Protein AF-X1MV89-F1 (afdb_monomer_lite)

Foldseek 3Di:
DQLEEEEEQCPVNPVVVVSVVVPHDYDYAAHVVVPGDLVPDDDDPPPGPYYHYDPDCCQPDPCVVVVPPDDDPPHDCVVSVVVNRVD

InterPro domains:
  IPR001525 C-5 cytosine methyltransferase [PF00145] (46-86)
  IPR018117 DNA methylase, C-5 cytosine-specific, active site [PS00094] (49-61)
  IPR029063 S-adenosyl-L-methionine-dependent methyltransferase superfamily [G3DSA:3.40.50.150] (2-87)
  IPR029063 S-adenosyl-L-methionine-dependent methyltransferase superfamily [SSF53335] (2-87)

Structure (mmCIF, N/CA/C/O backbone):
data_AF-X1MV89-F1
#
_entry.id   AF-X1MV89-F1
#
loop_
_atom_site.group_PDB
_atom_site.id
_atom_site.type_symbol
_atom_site.label_atom_id
_atom_site.label_alt_id
_atom_site.label_comp_id
_atom_site.label_asym_id
_atom_site.label_entity_id
_atom_site.label_seq_id
_atom_site.pdbx_PDB_ins_code
_atom_site.Cartn_x
_atom_site.Cartn_y
_atom_site.Cartn_z
_atom_site.occupancy
_atom_site.B_iso_or_equiv
_atom_site.auth_seq_id
_atom_site.auth_comp_id
_atom_site.auth_asym_id
_atom_site.auth_atom_id
_atom_site.pdbx_PDB_model_num
ATOM 1 N N . MET A 1 1 ? -14.969 4.500 18.437 1.00 52.22 1 MET A N 1
ATOM 2 C CA . MET A 1 1 ? -14.255 4.713 17.164 1.00 52.22 1 MET A CA 1
ATOM 3 C C . MET A 1 1 ? -13.173 3.661 17.101 1.00 52.22 1 MET A C 1
ATOM 5 O O . MET A 1 1 ? -12.588 3.361 18.136 1.00 52.22 1 MET A O 1
ATOM 9 N N . LYS A 1 2 ? -13.052 2.990 15.968 1.00 70.94 2 LYS A N 1
ATOM 10 C CA . LYS A 1 2 ? -12.149 1.871 15.738 1.00 70.94 2 LYS A CA 1
ATOM 11 C C . LYS A 1 2 ? -10.766 2.255 15.208 1.00 70.94 2 LYS A C 1
ATOM 13 O O . LYS A 1 2 ? -10.012 1.317 15.130 1.00 70.94 2 LYS A O 1
ATOM 18 N N . ASN A 1 3 ? -10.360 3.490 14.906 1.00 94.25 3 ASN A N 1
ATOM 19 C CA . ASN A 1 3 ? -8.963 3.856 14.556 1.00 94.25 3 ASN A CA 1
ATOM 20 C C . ASN A 1 3 ? -8.206 2.794 13.709 1.00 94.25 3 ASN A C 1
ATOM 22 O O . ASN A 1 3 ? -7.036 2.514 13.963 1.00 94.25 3 ASN A O 1
ATOM 26 N N . LEU A 1 4 ? -8.874 2.138 12.753 1.00 97.50 4 LEU A N 1
ATOM 27 C CA . LEU A 1 4 ? -8.363 0.948 12.065 1.00 97.50 4 LEU A CA 1
ATOM 28 C C . LEU A 1 4 ? -8.245 1.252 10.576 1.00 97.50 4 LEU A C 1
ATOM 30 O O . LEU A 1 4 ? -9.256 1.469 9.906 1.00 97.50 4 LEU A O 1
ATOM 34 N N . ILE A 1 5 ? -7.017 1.245 10.066 1.00 97.69 5 ILE A N 1
ATOM 35 C CA . ILE A 1 5 ? -6.688 1.594 8.681 1.00 97.69 5 ILE A CA 1
ATOM 36 C C . ILE A 1 5 ? -6.114 0.380 7.960 1.00 97.69 5 ILE A C 1
ATOM 38 O O . ILE A 1 5 ? -5.273 -0.340 8.498 1.00 97.69 5 ILE A O 1
ATOM 42 N N . LEU A 1 6 ? -6.547 0.169 6.719 1.00 97.88 6 LEU A N 1
ATOM 43 C CA . LEU A 1 6 ? -5.958 -0.814 5.815 1.00 97.88 6 LEU A CA 1
ATOM 44 C C . LEU A 1 6 ? -4.933 -0.132 4.897 1.00 97.88 6 LEU A C 1
ATOM 46 O O . LEU A 1 6 ? -5.301 0.730 4.105 1.00 97.88 6 LEU A O 1
ATOM 50 N N . SER A 1 7 ? -3.668 -0.547 4.962 1.00 98.12 7 SER A N 1
ATOM 51 C CA . SER A 1 7 ? -2.597 -0.089 4.066 1.00 98.12 7 SER A CA 1
ATOM 52 C C . SER A 1 7 ? -2.353 -1.110 2.955 1.00 98.12 7 SER A C 1
ATOM 54 O O . SER A 1 7 ? -1.828 -2.192 3.214 1.00 98.12 7 SER A O 1
ATOM 56 N N . ILE A 1 8 ? -2.750 -0.805 1.718 1.00 97.75 8 ILE A N 1
ATOM 57 C CA . ILE A 1 8 ? -2.492 -1.639 0.531 1.00 97.75 8 ILE A CA 1
ATOM 58 C C . ILE A 1 8 ? -1.355 -1.061 -0.308 1.00 97.75 8 ILE A C 1
ATOM 60 O O . ILE A 1 8 ? -1.175 0.151 -0.366 1.00 97.75 8 ILE A O 1
ATOM 64 N N . PHE A 1 9 ? -0.593 -1.924 -0.985 1.00 97.69 9 PHE A N 1
ATOM 65 C CA . PHE A 1 9 ? 0.680 -1.520 -1.600 1.00 97.69 9 PHE A CA 1
ATOM 66 C C . PHE A 1 9 ? 1.590 -0.749 -0.613 1.00 97.69 9 PHE A C 1
ATOM 68 O O . PHE A 1 9 ? 2.041 0.357 -0.931 1.00 97.69 9 PHE A O 1
ATOM 75 N N . PRO A 1 10 ? 1.804 -1.268 0.616 1.00 97.50 10 PRO A N 1
ATOM 76 C CA . PRO A 1 10 ? 2.496 -0.525 1.665 1.00 97.50 10 PRO A CA 1
ATOM 77 C C . PRO A 1 10 ? 3.958 -0.196 1.326 1.00 97.50 10 PRO A C 1
ATOM 79 O O . PRO A 1 10 ? 4.494 0.801 1.802 1.00 97.50 10 PRO A O 1
ATOM 82 N N . GLY A 1 11 ? 4.652 -1.007 0.530 1.00 95.69 11 GLY A N 1
ATOM 83 C CA . GLY A 1 11 ? 6.100 -0.929 0.362 1.00 95.69 11 GLY A CA 1
ATOM 84 C C . GLY A 1 11 ? 6.800 -1.053 1.718 1.00 95.69 11 GLY A C 1
ATOM 85 O O . GLY A 1 11 ? 6.639 -2.053 2.414 1.00 95.69 11 GLY A O 1
ATOM 86 N N . ILE A 1 12 ? 7.558 -0.026 2.107 1.00 96.44 12 ILE A N 1
ATOM 87 C CA . ILE A 1 12 ? 8.148 0.104 3.458 1.00 96.44 12 ILE A CA 1
ATOM 88 C C . ILE A 1 12 ? 7.208 0.786 4.478 1.00 96.44 12 ILE A C 1
ATOM 90 O O . ILE A 1 12 ? 7.613 1.069 5.599 1.00 96.44 12 ILE A O 1
ATOM 94 N N . ASP A 1 13 ? 5.971 1.066 4.072 1.00 96.88 13 ASP A N 1
ATOM 95 C CA . ASP A 1 13 ? 4.835 1.554 4.860 1.00 96.88 13 ASP A CA 1
ATOM 96 C C . ASP A 1 13 ? 5.037 2.894 5.581 1.00 96.88 13 ASP A C 1
ATOM 98 O O . ASP A 1 13 ? 4.599 3.087 6.711 1.00 96.88 13 ASP A O 1
ATOM 102 N N . LEU A 1 14 ? 5.676 3.862 4.912 1.00 97.00 14 LEU A N 1
ATOM 103 C CA . LEU A 1 14 ? 5.891 5.199 5.485 1.00 97.00 14 LEU A CA 1
ATOM 104 C C . LEU A 1 14 ? 4.581 5.934 5.797 1.00 97.00 14 LEU A C 1
ATOM 106 O O . LEU A 1 14 ? 4.500 6.622 6.810 1.00 97.00 14 LEU A O 1
ATOM 110 N N . LEU A 1 15 ? 3.563 5.793 4.939 1.00 96.81 15 LEU A N 1
ATOM 111 C CA . LEU A 1 15 ? 2.259 6.402 5.196 1.00 96.81 15 LEU A CA 1
ATOM 112 C C . LEU A 1 15 ? 1.559 5.705 6.367 1.00 96.81 15 LEU A C 1
ATOM 114 O O . LEU A 1 15 ? 1.047 6.390 7.244 1.00 96.81 15 LEU A O 1
ATOM 118 N N . GLY A 1 16 ? 1.599 4.368 6.429 1.00 97.69 16 GLY A N 1
ATOM 119 C CA . GLY A 1 16 ? 1.071 3.611 7.564 1.00 97.69 16 GLY A CA 1
ATOM 120 C C . GLY A 1 16 ? 1.731 4.004 8.883 1.00 97.69 16 GLY A C 1
ATOM 121 O O . GLY A 1 16 ? 1.030 4.259 9.854 1.00 97.69 16 GLY A O 1
ATOM 122 N N . ARG A 1 17 ? 3.056 4.187 8.902 1.00 98.12 17 ARG A N 1
ATOM 123 C CA . ARG A 1 17 ? 3.780 4.665 10.088 1.00 98.12 17 ARG A CA 1
ATOM 124 C C . ARG A 1 17 ? 3.248 6.005 10.608 1.00 98.12 17 ARG A C 1
ATOM 126 O O . ARG A 1 17 ? 3.107 6.160 11.813 1.00 98.12 17 ARG A O 1
ATOM 133 N N . ALA A 1 18 ? 2.937 6.958 9.729 1.00 97.94 18 ALA A N 1
ATOM 134 C CA . ALA A 1 18 ? 2.360 8.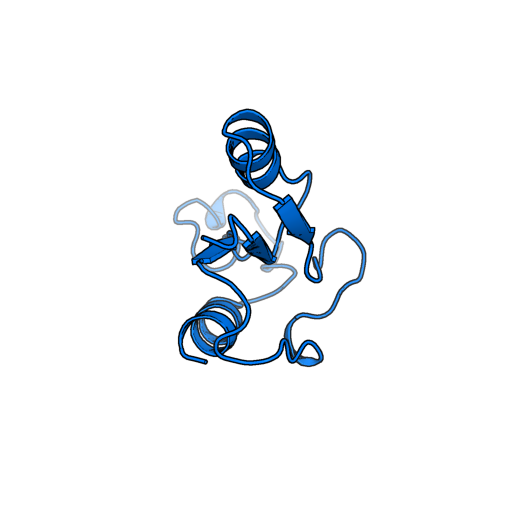234 10.158 1.00 97.94 18 ALA A CA 1
ATOM 135 C C . ALA A 1 18 ? 0.978 8.044 10.816 1.00 97.94 18 ALA A C 1
ATOM 137 O O . ALA A 1 18 ? 0.686 8.667 11.828 1.00 97.94 18 ALA A O 1
ATOM 138 N N . PHE A 1 19 ? 0.147 7.134 10.297 1.00 98.00 19 PHE A N 1
ATOM 139 C CA . PHE A 1 19 ? -1.123 6.776 10.940 1.00 98.00 19 PHE A CA 1
ATOM 140 C C . PHE A 1 19 ? -0.917 6.070 12.289 1.00 98.00 19 PHE A C 1
ATOM 142 O O . PHE A 1 19 ? -1.646 6.353 13.238 1.00 98.00 19 PHE A O 1
ATOM 149 N N . GLU A 1 20 ? 0.078 5.186 12.402 1.00 98.00 20 GLU A N 1
ATOM 150 C CA . GLU A 1 20 ? 0.456 4.564 13.679 1.00 98.00 20 GLU A CA 1
ATOM 151 C C . GLU A 1 20 ? 0.889 5.623 14.710 1.00 98.00 20 GLU A C 1
ATOM 153 O O . GLU A 1 20 ? 0.464 5.558 15.864 1.00 98.00 20 GLU A O 1
ATOM 158 N N . GLU A 1 21 ? 1.672 6.628 14.299 1.00 98.12 21 GLU A N 1
ATOM 159 C CA . GLU A 1 21 ? 2.100 7.756 15.146 1.00 98.12 21 GLU A CA 1
ATOM 160 C C . GLU A 1 21 ? 0.910 8.620 15.622 1.00 98.12 21 GLU A C 1
ATOM 162 O O . GLU A 1 21 ? 0.910 9.078 16.763 1.00 98.12 21 GLU A O 1
ATOM 167 N N . GLU A 1 22 ? -0.146 8.751 14.811 1.00 96.94 22 GLU A N 1
ATOM 168 C CA . GLU A 1 22 ? -1.415 9.412 15.171 1.00 96.94 22 GLU A CA 1
ATOM 169 C C . GLU A 1 22 ? -2.374 8.516 15.992 1.00 96.94 22 GLU A C 1
ATOM 171 O O . GLU A 1 22 ? -3.496 8.912 16.314 1.00 96.94 22 GLU A O 1
ATOM 176 N N . GLY A 1 23 ? -1.958 7.296 16.353 1.00 96.88 23 GLY A N 1
ATOM 177 C CA . GLY A 1 23 ? -2.723 6.391 17.217 1.00 96.88 23 GLY A CA 1
ATOM 178 C C . GLY A 1 23 ? -3.704 5.464 16.491 1.00 96.88 23 GLY A C 1
ATOM 179 O O . GLY A 1 23 ? -4.622 4.927 17.123 1.00 96.88 23 GLY A O 1
ATOM 180 N N . TYR A 1 24 ? -3.530 5.259 15.183 1.00 98.06 24 TYR A N 1
ATOM 181 C CA . TYR A 1 24 ? -4.276 4.257 14.425 1.00 98.06 24 TYR A CA 1
ATOM 182 C C . TYR A 1 24 ? -3.611 2.878 14.487 1.00 98.06 24 TYR A C 1
ATOM 184 O O . TYR A 1 24 ? -2.393 2.732 14.462 1.00 98.06 24 TYR A O 1
ATOM 192 N N . CYS A 1 25 ? -4.431 1.832 14.514 1.00 97.94 25 CYS A N 1
ATOM 193 C CA . CYS A 1 25 ? -4.006 0.476 14.212 1.00 97.94 25 CYS A CA 1
ATOM 194 C C . CYS A 1 25 ? -3.960 0.299 12.690 1.00 97.94 25 CYS A C 1
ATOM 196 O O . CYS A 1 25 ? -4.980 0.433 12.009 1.00 97.94 25 CYS A O 1
ATOM 198 N N . VAL A 1 26 ? -2.781 -0.014 12.154 1.00 98.19 26 VAL A N 1
ATOM 199 C CA . VAL A 1 26 ? -2.588 -0.228 10.717 1.00 98.19 26 VAL A CA 1
ATOM 200 C C . VAL A 1 26 ? -2.490 -1.717 10.412 1.00 98.19 26 VAL A C 1
ATOM 202 O O . VAL A 1 26 ? -1.622 -2.431 10.915 1.00 98.19 26 VAL A O 1
ATOM 205 N N . VAL A 1 27 ? -3.376 -2.188 9.538 1.00 97.75 27 VAL A N 1
ATOM 206 C CA . VAL A 1 27 ? -3.334 -3.533 8.965 1.00 97.75 27 VAL A CA 1
ATOM 207 C C . VAL A 1 27 ? -2.710 -3.441 7.583 1.00 97.75 27 VAL A C 1
ATOM 209 O O . VAL A 1 27 ? -3.203 -2.730 6.711 1.00 97.75 27 VAL A O 1
ATOM 212 N N . ARG A 1 28 ? -1.620 -4.175 7.372 1.00 97.81 28 ARG A N 1
ATOM 213 C CA . ARG A 1 28 ? -0.886 -4.179 6.104 1.00 97.81 28 ARG A CA 1
ATOM 214 C C . ARG A 1 28 ? -1.445 -5.253 5.176 1.00 97.81 28 ARG A C 1
ATOM 216 O O . ARG A 1 28 ? -1.496 -6.429 5.531 1.00 97.81 28 ARG A O 1
ATOM 223 N N . GLY A 1 29 ? -1.875 -4.829 3.996 1.00 96.38 29 GLY A N 1
ATOM 224 C CA . GLY A 1 29 ? -2.254 -5.681 2.880 1.00 96.38 29 GLY A CA 1
ATOM 225 C C . GLY A 1 29 ? -1.042 -6.143 2.061 1.00 96.38 29 GLY A C 1
ATOM 226 O O . GLY A 1 29 ? 0.108 -5.882 2.423 1.00 96.38 29 GLY A O 1
ATOM 227 N N . PRO A 1 30 ? -1.279 -6.844 0.943 1.00 97.50 30 PRO A N 1
ATOM 228 C CA . PRO A 1 30 ? -0.209 -7.366 0.104 1.00 97.50 30 PRO A CA 1
ATOM 229 C C . PRO A 1 30 ? 0.547 -6.254 -0.631 1.00 97.50 30 PRO A C 1
ATOM 231 O O . PRO A 1 30 ? -0.025 -5.225 -1.003 1.00 97.50 30 PRO A O 1
ATOM 234 N N . ASP A 1 31 ? 1.821 -6.523 -0.918 1.00 96.88 31 ASP A N 1
ATOM 235 C CA . ASP A 1 31 ? 2.664 -5.675 -1.755 1.00 96.88 31 ASP A CA 1
ATOM 236 C C . ASP A 1 31 ? 3.459 -6.501 -2.781 1.00 96.88 31 ASP A C 1
ATOM 238 O O . ASP A 1 31 ? 4.149 -7.451 -2.387 1.00 96.88 31 ASP A O 1
ATOM 242 N N . PRO A 1 32 ? 3.455 -6.124 -4.072 1.00 94.31 32 PRO A N 1
ATOM 243 C CA . PRO A 1 32 ? 4.271 -6.778 -5.093 1.00 94.31 32 PRO A CA 1
ATOM 244 C C . PRO A 1 32 ? 5.790 -6.739 -4.841 1.00 94.31 32 PRO A C 1
ATOM 246 O O . PRO A 1 32 ? 6.515 -7.586 -5.368 1.00 94.31 32 PRO A O 1
ATOM 249 N N . LEU A 1 33 ? 6.297 -5.776 -4.064 1.00 93.25 33 LEU A N 1
ATOM 250 C CA . LEU A 1 33 ? 7.693 -5.691 -3.621 1.00 93.25 33 LEU A CA 1
ATOM 251 C C . LEU A 1 33 ? 8.082 -6.886 -2.744 1.00 93.25 33 LEU A C 1
ATOM 253 O O . LEU A 1 33 ? 9.213 -7.358 -2.833 1.00 93.25 33 LEU A O 1
ATOM 257 N N . TRP A 1 34 ? 7.131 -7.397 -1.959 1.00 94.12 34 TRP A N 1
ATOM 258 C CA . TRP A 1 34 ? 7.310 -8.508 -1.019 1.00 94.12 34 TRP A CA 1
ATOM 259 C C . TRP A 1 34 ? 6.676 -9.819 -1.511 1.00 94.12 34 TRP A C 1
ATOM 261 O O . TRP A 1 34 ? 6.535 -10.766 -0.743 1.00 94.12 34 TRP A O 1
ATOM 271 N N . GLY A 1 35 ? 6.285 -9.885 -2.789 1.00 94.56 35 GLY A N 1
ATOM 272 C CA . GLY A 1 35 ? 5.663 -11.067 -3.394 1.00 94.56 35 GLY A CA 1
ATOM 273 C C . GLY A 1 35 ? 4.165 -11.230 -3.110 1.00 94.56 35 GLY A C 1
ATOM 274 O O . GLY A 1 35 ? 3.589 -12.248 -3.482 1.00 94.56 35 GLY A O 1
ATOM 275 N N . GLY A 1 36 ? 3.521 -10.245 -2.480 1.00 96.25 36 GLY A N 1
ATOM 276 C CA . GLY A 1 36 ? 2.076 -10.237 -2.275 1.00 96.25 36 GLY A CA 1
ATOM 277 C C . GLY A 1 36 ? 1.311 -9.884 -3.553 1.00 96.25 36 GLY A C 1
ATOM 278 O O . GLY A 1 36 ? 1.719 -9.002 -4.309 1.00 96.25 36 GLY A O 1
ATOM 279 N N . ASP A 1 37 ? 0.166 -10.537 -3.766 1.00 96.62 37 ASP A N 1
ATOM 280 C CA . ASP A 1 37 ? -0.728 -10.263 -4.894 1.00 96.62 37 ASP A CA 1
ATOM 281 C C . ASP A 1 37 ? -2.066 -9.679 -4.426 1.00 96.62 37 ASP A C 1
ATOM 283 O O . ASP A 1 37 ? -2.911 -10.374 -3.852 1.00 96.62 37 ASP A O 1
ATOM 287 N N . ILE A 1 38 ? -2.278 -8.397 -4.733 1.00 97.38 38 ILE A N 1
ATOM 288 C CA . ILE A 1 38 ? -3.510 -7.666 -4.422 1.00 97.38 38 ILE A CA 1
ATOM 289 C C . ILE A 1 38 ? -4.751 -8.299 -5.057 1.00 97.38 38 ILE A C 1
ATOM 291 O O . ILE A 1 38 ? -5.821 -8.243 -4.459 1.00 97.38 38 ILE A O 1
ATOM 295 N N . LYS A 1 39 ? -4.626 -8.950 -6.221 1.00 96.75 39 LYS A N 1
ATOM 296 C CA . LYS A 1 39 ? -5.765 -9.529 -6.955 1.00 96.75 39 LYS A CA 1
ATOM 297 C C . LYS A 1 39 ? -6.419 -10.670 -6.184 1.00 96.75 39 LYS A C 1
ATOM 299 O O . LYS A 1 39 ? -7.625 -10.869 -6.268 1.00 96.75 39 LYS A O 1
ATOM 304 N N . SER A 1 40 ? -5.622 -11.398 -5.403 1.00 96.75 40 SER A N 1
ATOM 305 C CA . SER A 1 40 ? -6.092 -12.469 -4.519 1.00 96.75 40 SER A CA 1
ATOM 306 C C . SER A 1 40 ? -6.588 -11.963 -3.158 1.00 96.75 40 SER A C 1
ATOM 308 O O . SER A 1 40 ? -7.205 -12.714 -2.399 1.00 96.75 40 SER A O 1
ATOM 310 N N . PHE A 1 41 ? -6.358 -10.686 -2.845 1.00 97.19 41 PHE A N 1
ATOM 311 C CA . PHE A 1 41 ? -6.687 -10.096 -1.558 1.00 97.19 41 PHE A CA 1
ATOM 312 C C . PHE A 1 41 ? -8.099 -9.506 -1.541 1.00 97.19 41 PHE A C 1
ATOM 314 O O . PHE A 1 41 ? -8.475 -8.637 -2.338 1.00 97.19 41 PHE A O 1
ATOM 321 N N . HIS A 1 42 ? -8.885 -10.000 -0.589 1.00 96.00 42 HIS A N 1
ATOM 322 C CA . HIS A 1 42 ? -10.308 -9.723 -0.455 1.00 96.00 42 HIS A CA 1
ATOM 323 C C . HIS A 1 42 ? -10.624 -9.358 1.002 1.00 96.00 42 HIS A C 1
ATOM 325 O O . HIS A 1 42 ? -11.200 -10.177 1.718 1.00 96.00 42 HIS A O 1
ATOM 331 N N . PRO A 1 43 ? -10.238 -8.153 1.462 1.00 95.50 43 PRO A N 1
ATOM 332 C CA . PRO A 1 43 ? -10.537 -7.723 2.820 1.00 95.50 43 PRO A CA 1
ATOM 333 C C . PRO A 1 43 ? -12.059 -7.607 3.013 1.00 95.50 43 PRO A C 1
ATOM 335 O O . PRO A 1 43 ? -12.780 -7.363 2.031 1.00 95.50 43 PRO A O 1
ATOM 338 N N . PRO A 1 44 ? -12.554 -7.802 4.248 1.00 93.25 44 PRO A N 1
ATOM 339 C CA . PRO A 1 44 ? -13.964 -7.617 4.568 1.00 93.25 44 PRO A CA 1
ATOM 340 C C . PRO A 1 44 ? -14.376 -6.148 4.393 1.00 93.25 44 PRO A C 1
ATOM 342 O O . PRO A 1 44 ? -13.625 -5.242 4.757 1.00 93.25 44 PRO A O 1
ATOM 345 N N . ALA A 1 45 ? -15.572 -5.936 3.842 1.00 90.81 45 ALA A N 1
ATOM 346 C CA . ALA A 1 45 ? -16.190 -4.618 3.719 1.00 90.81 45 ALA A CA 1
ATOM 347 C C . ALA A 1 45 ? -16.571 -4.054 5.098 1.00 90.81 45 ALA A C 1
ATOM 349 O O . ALA A 1 45 ? -16.790 -4.819 6.038 1.00 90.81 45 ALA A O 1
ATOM 350 N N . GLU A 1 46 ? -16.635 -2.724 5.216 1.00 89.69 46 GLU A N 1
ATOM 351 C CA . GLU A 1 46 ? -17.135 -1.994 6.402 1.00 89.69 46 GLU A CA 1
ATOM 352 C C . GLU A 1 46 ? -16.378 -2.248 7.729 1.00 89.69 46 GLU A C 1
ATOM 354 O O . GLU A 1 46 ? -16.807 -1.819 8.801 1.00 89.69 46 GLU A O 1
ATOM 359 N N . VAL A 1 47 ? -15.230 -2.935 7.688 1.00 94.00 47 VAL A N 1
ATOM 360 C CA . VAL A 1 47 ? -14.402 -3.212 8.878 1.00 94.00 47 VAL A CA 1
ATOM 361 C C . VAL A 1 47 ? -13.402 -2.093 9.161 1.00 94.00 47 VAL A C 1
ATOM 363 O O . VAL A 1 47 ? -13.143 -1.785 10.327 1.00 94.00 47 VAL A O 1
ATOM 366 N N . PHE A 1 48 ? -12.829 -1.512 8.109 1.00 95.75 48 PHE A N 1
ATOM 367 C CA . PHE A 1 48 ? -11.803 -0.475 8.187 1.00 95.75 48 PHE A CA 1
ATOM 368 C C . PHE A 1 48 ? -12.438 0.908 8.080 1.00 95.75 48 PHE A C 1
ATOM 370 O O . PHE A 1 48 ? -13.358 1.108 7.293 1.00 95.75 48 PHE A O 1
ATOM 377 N N . GLU A 1 49 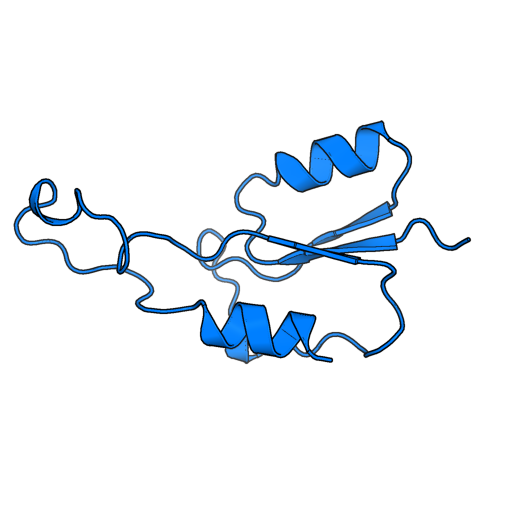? -11.923 1.873 8.838 1.00 95.31 49 GLU A N 1
ATOM 378 C CA . GLU A 1 49 ? -12.382 3.269 8.759 1.00 95.31 49 GLU A CA 1
ATOM 379 C C . GLU A 1 49 ? -11.827 3.993 7.535 1.00 95.31 49 GLU A C 1
ATOM 381 O O . GLU A 1 49 ? -12.388 4.985 7.076 1.00 95.31 49 GLU A O 1
ATOM 386 N N . GLY A 1 50 ? -10.716 3.490 7.004 1.00 95.06 50 GLY A N 1
ATOM 387 C CA . GLY A 1 50 ? -10.074 4.034 5.827 1.00 95.06 50 GLY A CA 1
ATOM 388 C C . GLY A 1 50 ? -9.134 3.031 5.180 1.00 95.06 50 GLY A C 1
ATOM 389 O O . GLY A 1 50 ? -8.633 2.094 5.811 1.00 95.06 50 GLY A O 1
ATOM 390 N N . VAL A 1 51 ? -8.890 3.265 3.896 1.00 97.19 51 VAL A N 1
ATOM 391 C CA . VAL A 1 51 ? -7.910 2.540 3.093 1.00 97.19 51 VAL A CA 1
ATOM 392 C C . VAL A 1 51 ? -6.886 3.548 2.594 1.00 97.19 51 VAL A C 1
ATOM 394 O O . VAL A 1 51 ? -7.244 4.575 2.019 1.00 97.19 51 VAL A O 1
ATOM 397 N N . ILE A 1 52 ? -5.612 3.248 2.806 1.00 97.56 52 ILE A N 1
ATOM 398 C CA . ILE A 1 52 ? -4.476 4.016 2.298 1.00 97.56 52 ILE A CA 1
ATOM 399 C C . ILE A 1 52 ? -3.641 3.135 1.374 1.00 97.56 52 ILE A C 1
ATOM 401 O O . ILE A 1 52 ? -3.673 1.908 1.471 1.00 97.56 52 ILE A O 1
ATOM 405 N N . GLY A 1 53 ? -2.884 3.748 0.470 1.00 96.19 53 GLY A N 1
ATOM 406 C CA . GLY A 1 53 ? -1.989 3.000 -0.402 1.00 96.19 53 GLY A CA 1
ATOM 407 C C . GLY A 1 53 ? -1.542 3.764 -1.636 1.00 96.19 53 GLY A C 1
ATOM 408 O O . GLY A 1 53 ? -2.083 4.818 -1.964 1.00 96.19 53 GLY A O 1
ATOM 409 N N . GLY A 1 54 ? -0.559 3.200 -2.333 1.00 95.44 54 GLY A N 1
ATOM 410 C CA . GLY A 1 54 ? -0.025 3.751 -3.574 1.00 95.44 54 GLY A CA 1
ATOM 411 C C . GLY A 1 54 ? 0.391 2.638 -4.532 1.00 95.44 54 GLY A C 1
ATOM 412 O O . GLY A 1 54 ? 1.481 2.090 -4.365 1.00 95.44 54 GLY A O 1
ATOM 413 N N . PRO A 1 55 ? -0.427 2.280 -5.542 1.00 95.94 55 PRO A N 1
ATOM 414 C CA . PRO A 1 55 ? -0.027 1.269 -6.512 1.00 95.94 55 PRO A CA 1
ATOM 415 C C . PRO A 1 55 ? 1.226 1.722 -7.288 1.00 95.94 55 PRO A C 1
ATOM 417 O O . PRO A 1 55 ? 1.427 2.924 -7.495 1.00 95.94 55 PRO A O 1
ATOM 420 N N . PRO A 1 56 ? 2.069 0.787 -7.767 1.00 94.94 56 PRO A N 1
ATOM 421 C CA . PRO A 1 56 ? 3.276 1.126 -8.511 1.00 94.94 56 PRO A CA 1
ATOM 422 C C . PRO A 1 56 ? 3.021 2.072 -9.692 1.00 94.94 56 PRO A C 1
ATOM 424 O O . PRO A 1 56 ? 2.203 1.805 -10.569 1.00 94.94 56 PRO A O 1
ATOM 427 N N . CYS A 1 57 ? 3.783 3.165 -9.757 1.00 93.06 57 CYS A N 1
ATOM 428 C CA . CYS A 1 57 ? 3.559 4.245 -10.723 1.00 93.06 57 CYS A CA 1
ATOM 429 C C . CYS A 1 57 ? 4.248 4.048 -12.084 1.00 93.06 57 CYS A C 1
ATOM 431 O O . CYS A 1 57 ? 4.125 4.904 -12.955 1.00 93.06 57 CYS A O 1
ATOM 433 N N . GLN A 1 58 ? 4.997 2.959 -12.284 1.00 91.38 58 GLN A N 1
ATOM 434 C CA . GLN A 1 58 ? 5.888 2.768 -13.442 1.00 91.38 58 GLN A CA 1
ATOM 435 C C . GLN A 1 58 ? 5.170 2.901 -14.796 1.00 91.38 58 GLN A C 1
ATOM 437 O O . GLN A 1 58 ? 5.728 3.480 -15.724 1.00 91.38 58 GLN A O 1
ATOM 442 N N . GLU A 1 59 ? 3.936 2.402 -14.891 1.00 91.69 59 GLU A N 1
ATOM 443 C CA . GLU A 1 59 ? 3.087 2.506 -16.088 1.00 91.69 59 GLU A CA 1
ATOM 444 C C . GLU A 1 59 ? 2.708 3.967 -16.401 1.00 91.69 59 GLU A C 1
ATOM 446 O O . GLU A 1 59 ? 2.703 4.416 -17.552 1.00 91.69 59 GLU A O 1
ATOM 451 N N . TRP A 1 60 ? 2.456 4.736 -15.344 1.00 91.94 60 TRP A N 1
ATOM 452 C CA . TRP A 1 60 ? 1.863 6.071 -15.394 1.00 91.94 60 TRP A CA 1
ATOM 453 C C . TRP A 1 60 ? 2.884 7.208 -15.296 1.00 91.94 60 TRP A C 1
ATOM 455 O O . TRP A 1 60 ? 2.544 8.364 -15.539 1.00 91.94 60 TRP A O 1
ATOM 465 N N . SER A 1 61 ? 4.140 6.906 -14.964 1.00 91.38 61 SER A N 1
ATOM 466 C CA . SER A 1 61 ? 5.193 7.912 -14.842 1.00 91.38 61 SER A CA 1
ATOM 467 C C . SER A 1 61 ? 5.470 8.586 -16.185 1.00 91.38 61 SER A C 1
ATOM 469 O O . SER A 1 61 ? 5.859 7.931 -17.154 1.00 91.38 61 SER A O 1
ATOM 471 N N . ILE A 1 62 ? 5.360 9.918 -16.226 1.00 92.19 62 ILE A N 1
ATOM 472 C CA . ILE A 1 62 ? 5.732 10.714 -17.406 1.00 92.19 62 ILE A CA 1
ATOM 473 C C . ILE A 1 62 ? 7.213 10.539 -17.763 1.00 92.19 62 ILE A C 1
ATOM 475 O O . ILE A 1 62 ? 7.573 10.642 -18.928 1.00 92.19 62 ILE A O 1
ATOM 479 N N . LEU A 1 63 ? 8.060 10.218 -16.777 1.00 90.88 63 LEU A N 1
ATOM 480 C CA . LEU A 1 63 ? 9.497 9.999 -16.945 1.00 90.88 63 LEU A CA 1
ATOM 481 C C . LEU A 1 63 ? 9.854 8.543 -17.278 1.00 90.88 63 LEU A C 1
ATOM 483 O O . LEU A 1 63 ? 11.036 8.204 -17.320 1.00 90.88 63 LEU A O 1
ATOM 487 N N . ARG A 1 64 ? 8.878 7.661 -17.547 1.00 88.31 64 ARG A N 1
ATOM 488 C CA . ARG A 1 64 ? 9.144 6.238 -17.848 1.00 88.31 64 ARG A CA 1
ATOM 489 C C . ARG A 1 64 ? 10.128 6.029 -19.008 1.00 88.31 64 ARG A C 1
ATOM 491 O O . ARG A 1 64 ? 10.851 5.040 -19.022 1.00 88.31 64 ARG A 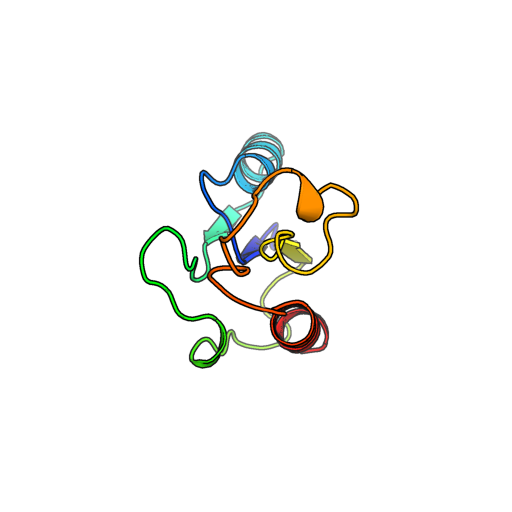O 1
ATOM 498 N N . PHE A 1 65 ? 10.209 6.979 -19.944 1.00 87.25 65 PHE A N 1
ATOM 499 C CA . PHE A 1 65 ? 11.133 6.945 -21.085 1.00 87.25 65 PHE A CA 1
ATOM 500 C C . PHE A 1 65 ? 12.619 7.018 -20.691 1.00 87.25 65 PHE A C 1
ATOM 502 O O . PHE A 1 65 ? 13.477 6.606 -21.473 1.00 87.25 65 PHE A O 1
ATOM 509 N N . VAL A 1 66 ? 12.941 7.528 -19.496 1.00 89.81 66 VAL A N 1
ATOM 510 C CA . VAL A 1 66 ? 14.317 7.553 -18.969 1.00 89.81 66 VAL A CA 1
ATOM 511 C C . VAL A 1 66 ? 14.813 6.127 -18.711 1.00 89.81 66 VAL A C 1
ATOM 513 O O . VAL A 1 66 ? 15.997 5.833 -18.872 1.00 89.81 66 VAL A O 1
ATOM 516 N N . HIS A 1 67 ? 13.899 5.204 -18.404 1.00 85.25 67 HIS A N 1
ATOM 517 C CA . HIS A 1 67 ? 14.189 3.796 -18.146 1.00 85.25 67 HIS A CA 1
ATOM 518 C C . HIS A 1 67 ? 14.196 2.975 -19.446 1.00 85.25 67 HIS A C 1
ATOM 520 O O . HIS A 1 67 ? 13.408 2.047 -19.634 1.00 85.25 67 HIS A O 1
ATOM 526 N N . LYS A 1 68 ? 15.080 3.348 -20.382 1.00 82.94 68 LYS A N 1
ATOM 527 C CA . LYS A 1 68 ? 15.151 2.764 -21.735 1.00 82.94 68 LYS A CA 1
ATOM 528 C C . LYS A 1 68 ? 15.220 1.231 -21.700 1.00 82.94 68 LYS A C 1
ATOM 530 O O . LYS A 1 68 ? 16.063 0.654 -21.017 1.00 82.94 68 LYS A O 1
ATOM 535 N N . GLY A 1 69 ? 14.346 0.584 -22.473 1.00 79.38 69 GLY A N 1
ATOM 536 C CA . GLY A 1 69 ? 14.316 -0.874 -22.638 1.00 79.38 69 GLY A CA 1
ATOM 537 C C . GLY A 1 69 ? 13.716 -1.656 -21.465 1.00 79.38 69 GLY A C 1
ATOM 538 O O . GLY A 1 6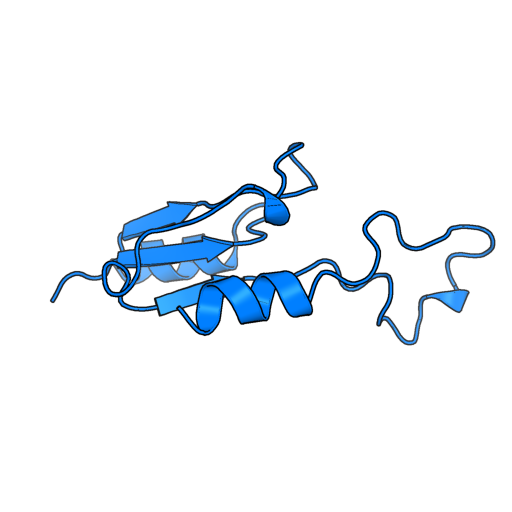9 ? 13.725 -2.883 -21.498 1.00 79.38 69 GLY A O 1
ATOM 539 N N . LYS A 1 70 ? 13.191 -0.984 -20.432 1.00 84.44 70 LYS A N 1
ATOM 540 C CA . LYS A 1 70 ? 12.531 -1.638 -19.298 1.00 84.44 70 LYS A CA 1
ATOM 541 C C . LYS A 1 70 ? 11.039 -1.336 -19.309 1.00 84.44 70 LYS A C 1
ATOM 543 O O . LYS A 1 70 ? 10.628 -0.181 -19.254 1.00 84.44 70 LYS A O 1
ATOM 548 N N . HIS A 1 71 ? 10.237 -2.393 -19.348 1.00 84.56 71 HIS A N 1
ATOM 549 C CA . HIS A 1 71 ? 8.790 -2.290 -19.215 1.00 84.56 71 HIS A CA 1
ATOM 550 C C . HIS A 1 71 ? 8.387 -2.135 -17.738 1.00 84.56 71 HIS A C 1
ATOM 552 O O . HIS A 1 71 ? 9.118 -2.603 -16.856 1.00 84.56 71 HIS A O 1
ATOM 558 N N . PRO A 1 72 ? 7.239 -1.496 -17.451 1.00 89.19 72 PRO A N 1
ATOM 559 C CA . PRO A 1 72 ? 6.643 -1.487 -16.120 1.00 89.19 72 PRO A CA 1
ATOM 560 C C . PRO A 1 72 ? 6.530 -2.910 -15.570 1.00 89.19 72 PRO A C 1
ATOM 562 O O . PRO A 1 72 ? 5.967 -3.793 -16.212 1.00 89.19 72 PRO A O 1
ATOM 565 N N . LYS A 1 73 ? 7.084 -3.144 -14.378 1.00 91.69 73 LYS A N 1
ATOM 566 C CA . LYS A 1 73 ? 7.216 -4.494 -13.811 1.00 91.69 73 LYS A CA 1
ATOM 567 C C . LYS A 1 73 ? 5.863 -5.099 -13.442 1.00 91.69 73 LYS A C 1
ATOM 569 O O . LYS A 1 73 ? 5.687 -6.307 -13.539 1.00 91.69 73 LYS A O 1
ATOM 574 N N . TRP A 1 74 ? 4.933 -4.260 -12.994 1.00 92.50 74 TRP A N 1
A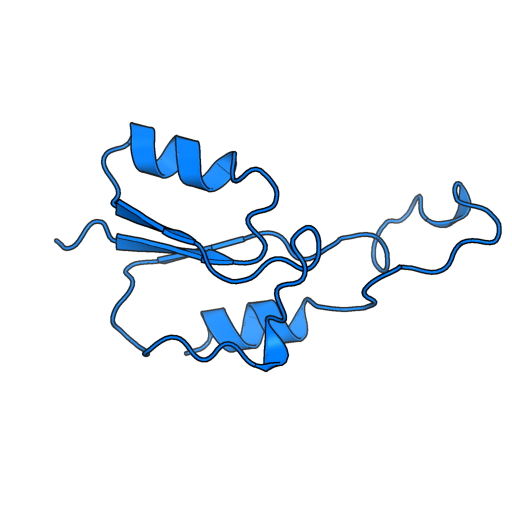TOM 575 C CA . TRP A 1 74 ? 3.659 -4.697 -12.419 1.00 92.50 74 TRP A CA 1
ATOM 576 C C . TRP A 1 74 ? 2.429 -4.221 -13.204 1.00 92.50 74 TRP A C 1
ATOM 578 O O . TRP A 1 74 ? 1.305 -4.538 -12.823 1.00 92.50 74 TRP A O 1
ATOM 588 N N . GLY A 1 75 ? 2.637 -3.498 -14.310 1.00 92.94 75 GLY A N 1
ATOM 589 C CA . GLY A 1 75 ? 1.566 -2.933 -15.131 1.00 92.94 75 GLY A CA 1
ATOM 590 C C . GLY A 1 75 ? 0.663 -1.956 -14.370 1.00 92.94 75 GLY A C 1
ATOM 591 O O . GLY A 1 75 ? 1.065 -1.343 -13.378 1.00 92.94 75 GLY A O 1
ATOM 592 N N . ASN A 1 76 ? -0.577 -1.811 -14.844 1.00 95.50 76 ASN A N 1
ATOM 593 C CA . ASN A 1 76 ? -1.581 -0.959 -14.216 1.00 95.50 76 ASN A CA 1
ATOM 594 C C . ASN A 1 76 ? -2.302 -1.680 -13.063 1.00 95.50 76 ASN A C 1
ATOM 596 O O . ASN A 1 76 ? -3.126 -2.562 -13.301 1.00 95.50 76 ASN A O 1
ATOM 600 N N . LEU A 1 77 ? -2.042 -1.248 -11.826 1.00 96.69 77 LEU A N 1
ATOM 601 C CA . LEU A 1 77 ? -2.703 -1.755 -10.616 1.00 96.69 77 LEU A CA 1
ATOM 602 C C . LEU A 1 77 ? -3.683 -0.755 -9.975 1.00 96.69 77 LEU A C 1
ATOM 604 O O . LEU A 1 77 ? -4.222 -1.033 -8.906 1.00 96.69 77 LEU A O 1
ATOM 608 N N . ILE A 1 78 ? -3.972 0.377 -10.631 1.00 96.75 78 ILE A N 1
ATOM 609 C CA . ILE A 1 78 ? -5.004 1.324 -10.170 1.00 96.75 78 ILE A CA 1
ATOM 610 C C . ILE A 1 78 ? -6.386 0.653 -10.044 1.00 96.75 78 ILE A C 1
ATOM 612 O O . ILE A 1 78 ? -7.025 0.852 -9.013 1.00 96.75 78 ILE A O 1
ATOM 616 N N . PRO A 1 79 ? -6.845 -0.195 -10.991 1.00 97.31 79 PRO A N 1
ATOM 617 C CA . PRO A 1 79 ? -8.137 -0.870 -10.847 1.00 97.31 79 PRO A CA 1
ATOM 618 C C . PRO A 1 79 ? -8.236 -1.747 -9.592 1.00 97.31 79 PRO A C 1
ATOM 620 O O . PRO A 1 79 ? -9.304 -1.853 -8.998 1.00 97.31 79 PRO A O 1
ATOM 623 N N . GLU A 1 80 ? -7.123 -2.341 -9.149 1.00 97.44 80 GLU A N 1
ATOM 624 C CA . GLU A 1 80 ? -7.089 -3.146 -7.923 1.00 97.44 80 GLU A CA 1
ATOM 625 C C . GLU A 1 80 ? -7.156 -2.282 -6.664 1.00 97.44 80 GLU A C 1
ATOM 627 O O . GLU A 1 80 ? -7.834 -2.650 -5.706 1.00 97.44 80 GLU A O 1
ATOM 632 N N . PHE A 1 81 ? -6.513 -1.111 -6.677 1.00 96.94 81 PHE A N 1
ATOM 633 C CA . PHE A 1 81 ? -6.687 -0.115 -5.622 1.00 96.94 81 PHE A CA 1
ATOM 634 C C . PHE A 1 81 ? -8.158 0.307 -5.516 1.00 96.94 81 PHE A C 1
ATOM 636 O O . PHE A 1 81 ? -8.759 0.213 -4.447 1.00 96.94 81 PHE A O 1
ATOM 643 N N . GLU A 1 82 ? -8.773 0.693 -6.638 1.00 96.62 82 GLU A N 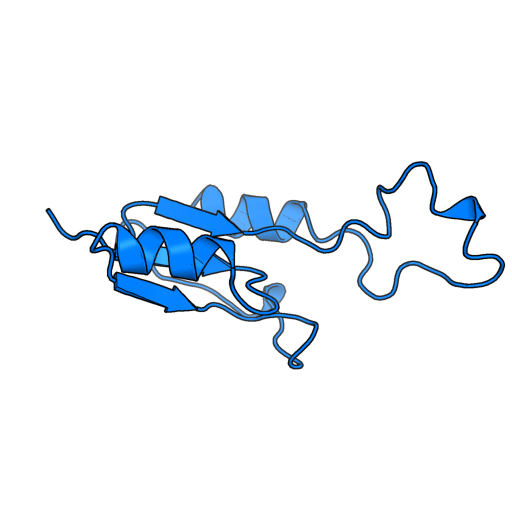1
ATOM 644 C CA . GLU A 1 82 ? -10.184 1.081 -6.672 1.00 96.62 82 GLU A CA 1
ATOM 645 C C . GLU A 1 82 ? -11.113 -0.042 -6.209 1.00 96.62 82 GLU A C 1
ATOM 647 O O . GLU A 1 82 ? -12.073 0.226 -5.493 1.00 96.62 82 GLU A O 1
ATOM 652 N N . ARG A 1 83 ? -10.836 -1.295 -6.592 1.00 96.62 83 ARG A N 1
ATOM 653 C CA . ARG A 1 83 ? -11.619 -2.459 -6.158 1.00 96.62 83 ARG A CA 1
ATOM 654 C C . ARG A 1 83 ? -11.628 -2.601 -4.638 1.00 96.62 83 ARG A C 1
ATOM 656 O O . ARG A 1 83 ? -12.659 -2.973 -4.089 1.00 96.62 83 ARG A O 1
ATOM 663 N N . VAL A 1 84 ? -10.501 -2.354 -3.968 1.00 96.44 84 VAL A N 1
ATOM 664 C CA . VAL A 1 84 ? -10.417 -2.435 -2.501 1.00 96.44 84 VAL A CA 1
ATOM 665 C C . VAL A 1 84 ? -11.090 -1.234 -1.839 1.00 96.44 84 VAL A C 1
ATOM 667 O O . VAL A 1 84 ? -11.756 -1.414 -0.829 1.00 96.44 84 VAL A O 1
ATOM 670 N N . VAL A 1 85 ? -10.961 -0.034 -2.411 1.00 94.44 85 VAL A N 1
ATOM 671 C CA . VAL A 1 85 ? -11.572 1.190 -1.862 1.00 94.44 85 VAL A CA 1
ATOM 672 C C . VAL A 1 85 ? -13.094 1.219 -2.025 1.00 94.44 85 VAL A C 1
ATOM 674 O O . VAL A 1 85 ? -13.786 1.722 -1.151 1.00 94.44 85 VAL A O 1
ATOM 677 N N . LYS A 1 86 ? -13.631 0.699 -3.134 1.00 91.31 86 LYS A N 1
ATOM 678 C CA . LYS A 1 86 ? -15.076 0.705 -3.441 1.00 91.31 86 LYS A CA 1
ATOM 679 C C . LYS A 1 86 ? -15.880 -0.364 -2.680 1.00 91.31 86 LYS A C 1
ATOM 681 O O . LYS A 1 86 ? -17.055 -0.545 -2.995 1.00 91.31 86 LYS A O 1
ATOM 686 N N . ARG A 1 87 ? -15.248 -1.119 -1.780 1.00 75.25 87 ARG A N 1
ATOM 687 C CA . ARG A 1 87 ? -15.882 -2.213 -1.035 1.00 75.25 87 ARG A CA 1
ATOM 688 C C . ARG A 1 87 ? -16.591 -1.752 0.221 1.00 75.25 87 ARG A C 1
ATOM 690 O O . ARG A 1 87 ? -16.111 -0.791 0.853 1.00 75.25 87 ARG A O 1
#

Organism: NCBI:txid412755

Secondary structure (DSSP, 8-state):
---EEEEES-TT-HHHHHHHHTTPEEEE---GGGT--GGG--PPTTS-SEEEE----TTT-TTGGGSTT---SS---HHHHHHHHT-

Sequence (87 aa):
MKNLILSIFPGIDLLGRAFEEEGYCVVRGPDPLWGGDIKSFHPPAEVFEGVIGGPPCQEWSILRFVHKGKHPKWGNLIPEFERVVKR

pLDDT: mean 93.66, std 6.72, range [52.22, 98.19]

Radius of gyration: 14.28 Å; chains: 1; bounding box: 32×23×40 Å